Protein AF-A0A937BUU2-F1 (afdb_monomer)

pLDDT: mean 86.67, std 9.86, range [34.31, 96.19]

Secondary structure (DSSP, 8-state):
-HHHHHHHHHHHHHH---HHHHHHHHHHHTT-HHHHHHHHHHHHHTT-TT--HHHHHHHHHHHHHHHHHHHHHHHHHHHHHTT--HHHHHHHHHHHHHHHHTSEEEEEEE---TTTTT-BHHHHHHH-SS--EEEEEEETTEEE---TTPBP-TT-EEEEEEETTSTT-

Sequence (169 aa):
MVSGVIITVIFFYLSAFPMSTMTGVMSGAVTNTPGLGAAQAAVKDLHIGGSDTSLMTLAYAVAYPFGVFGIIIAMLLLKKLFGINLDREKELHRKLDVLRSNRPVSLHLILENKQLDGKPLRVLFDLLKEPIVVSRLSHDGVIFTPSPSTVLAEGDILLVVASRKKWSN

Solvent-accessible surface area (backbone atoms only — not comparable to full-atom values): 9345 Å² total; per-residue (Å²): 110,69,69,58,54,54,52,44,54,54,46,40,78,72,64,81,53,56,68,36,37,48,48,10,30,52,22,10,43,69,67,31,65,70,58,40,54,53,51,46,48,50,46,63,75,66,63,49,81,93,60,48,63,64,47,18,50,52,30,18,64,65,26,29,60,56,24,54,52,49,52,52,50,50,52,54,50,49,34,63,74,70,66,60,52,66,70,60,51,52,52,50,49,53,51,49,49,54,58,57,58,61,40,68,40,77,43,82,43,70,37,76,60,71,89,47,41,77,33,37,44,44,57,58,57,74,70,42,94,61,87,65,43,64,65,34,35,28,53,98,86,48,75,45,72,62,53,59,76,37,66,35,47,74,69,26,37,36,36,35,39,30,62,43,91,68,81,84,118

Nearest PDB structures (foldseek):
  4g65-assembly1_A  TM=8.370E-01  e=3.710E-03  Vibrio vulnificus CMCP6
  6s5o-assembly2_F-2  TM=6.167E-01  e=5.094E-04  Bacillus subtilis subsp. subtilis str. 168
  6v4l-assembly1_D-2  TM=7.687E-01  e=4.719E-03  Vibrio parahaemolyticus RIMD 2210633
  6s5e-assembly1_E-4  TM=6.157E-01  e=1.697E-03  Bacillus subtilis subsp. subtilis str. 168
  4j9u-assembly2_G  TM=8.600E-01  e=3.047E-02  Vibrio parahaemolyticus RIMD 2210633

Foldseek 3Di:
DVVLVVVLVVCCVVPVDDNLLSQLLSCQLQVPPVSLVVVLVVCVVVVPPPRDNVSSPVSSVVNNVVSVVVVVVVVVVCCVVVVPDPVVVVVVVVVVVVVVLQAWDKDKDAAQDPVQAQPFQLVVVVPDPFDKAFQWKADPNDIDGDDSRDRDHHGIITTIIHTNPPPPD

Structure (mmCIF, N/CA/C/O backbone):
data_AF-A0A937BUU2-F1
#
_entry.id 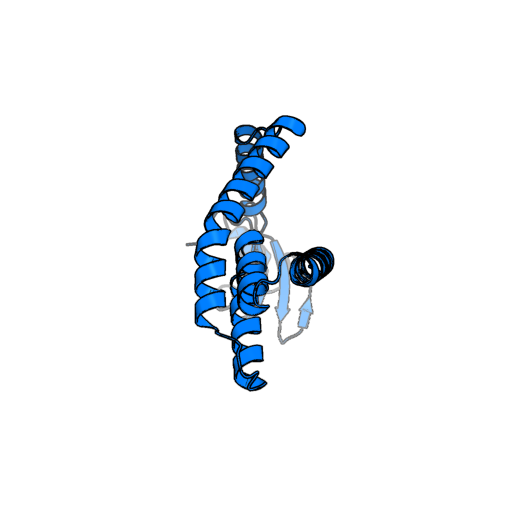  AF-A0A937BUU2-F1
#
loop_
_atom_site.group_PDB
_atom_site.id
_atom_site.type_symbol
_atom_site.label_atom_id
_atom_site.label_alt_id
_atom_site.label_comp_id
_atom_site.label_asym_id
_atom_site.label_entity_id
_atom_site.label_seq_id
_atom_site.pdbx_PDB_ins_code
_atom_site.Cartn_x
_atom_site.Cartn_y
_atom_site.Cartn_z
_atom_site.occupancy
_atom_site.B_iso_or_equiv
_atom_site.auth_seq_id
_atom_site.auth_comp_id
_atom_site.auth_asym_id
_atom_site.auth_atom_id
_atom_site.pdbx_PDB_model_num
ATOM 1 N N . MET A 1 1 ? -2.171 -1.434 -19.839 1.00 63.16 1 MET A N 1
ATOM 2 C CA . MET A 1 1 ? -0.987 -2.249 -20.207 1.00 63.16 1 MET A CA 1
ATOM 3 C C . MET A 1 1 ? -1.017 -2.668 -21.671 1.00 63.16 1 MET A C 1
ATOM 5 O O . MET A 1 1 ? -0.044 -2.397 -22.357 1.00 63.16 1 MET A O 1
ATOM 9 N N . VAL A 1 2 ? -2.127 -3.225 -22.174 1.00 79.00 2 VAL A N 1
ATOM 10 C CA . VAL A 1 2 ? -2.278 -3.628 -23.592 1.00 79.00 2 VAL A CA 1
ATOM 11 C C . VAL A 1 2 ? -1.990 -2.485 -24.575 1.00 79.00 2 VAL A C 1
ATOM 13 O O . VAL A 1 2 ? -1.217 -2.663 -25.507 1.00 79.00 2 VAL A O 1
ATOM 16 N N . SER A 1 3 ? -2.518 -1.285 -24.322 1.00 81.69 3 SER A N 1
ATOM 17 C CA . SER A 1 3 ? -2.249 -0.096 -25.145 1.00 81.69 3 SER A CA 1
ATOM 18 C C . SER A 1 3 ? -0.762 0.271 -25.217 1.00 81.69 3 SER A C 1
ATOM 20 O O . SER A 1 3 ? -0.267 0.588 -26.291 1.00 81.69 3 SER A O 1
ATOM 22 N N . GLY A 1 4 ? -0.037 0.178 -24.099 1.00 80.62 4 GLY A N 1
ATOM 23 C CA . GLY A 1 4 ? 1.404 0.440 -24.055 1.00 80.62 4 GLY A CA 1
ATOM 24 C C . GLY A 1 4 ? 2.201 -0.564 -24.886 1.00 80.62 4 GLY A C 1
ATOM 25 O O . GLY A 1 4 ? 3.061 -0.159 -25.654 1.00 80.62 4 GLY A O 1
ATOM 26 N N . VAL A 1 5 ? 1.861 -1.855 -24.800 1.00 82.69 5 VAL A N 1
ATOM 27 C CA . VAL A 1 5 ? 2.499 -2.905 -25.613 1.00 82.69 5 VAL A CA 1
ATOM 28 C C . VAL A 1 5 ? 2.253 -2.668 -27.103 1.00 82.69 5 VAL A C 1
ATOM 30 O O . VAL A 1 5 ? 3.192 -2.730 -27.890 1.00 82.69 5 VAL A O 1
ATOM 33 N N . ILE A 1 6 ? 1.016 -2.339 -27.490 1.00 86.31 6 ILE A N 1
ATOM 34 C CA . ILE A 1 6 ? 0.662 -2.044 -28.887 1.00 86.31 6 ILE A CA 1
ATOM 35 C C . ILE A 1 6 ? 1.487 -0.867 -29.416 1.00 86.31 6 ILE A C 1
ATOM 37 O O . ILE A 1 6 ? 2.085 -0.969 -30.484 1.00 86.31 6 ILE A O 1
ATOM 41 N N . ILE A 1 7 ? 1.567 0.226 -28.653 1.00 85.38 7 ILE A N 1
ATOM 42 C CA . ILE A 1 7 ? 2.348 1.411 -29.027 1.00 85.38 7 ILE A CA 1
ATOM 43 C C . ILE A 1 7 ? 3.831 1.053 -29.189 1.00 85.38 7 ILE A C 1
ATOM 45 O O . ILE A 1 7 ? 4.445 1.423 -30.187 1.00 85.38 7 ILE A O 1
ATOM 49 N N . THR A 1 8 ? 4.400 0.286 -28.259 1.00 85.44 8 THR A N 1
ATOM 50 C CA . THR A 1 8 ? 5.801 -0.152 -28.326 1.00 85.44 8 THR A CA 1
ATOM 51 C C . THR A 1 8 ? 6.087 -1.016 -29.551 1.00 85.44 8 THR A C 1
ATOM 53 O O . THR A 1 8 ? 7.106 -0.813 -30.205 1.00 85.44 8 THR A O 1
ATOM 56 N N . VAL A 1 9 ? 5.187 -1.940 -29.901 1.00 84.81 9 VAL A N 1
ATOM 57 C CA . VAL A 1 9 ? 5.322 -2.784 -31.099 1.00 84.81 9 VAL A CA 1
ATOM 58 C C . VAL A 1 9 ? 5.233 -1.944 -32.375 1.00 84.81 9 VAL A C 1
ATOM 60 O O . VAL A 1 9 ? 6.053 -2.118 -33.272 1.00 84.81 9 VAL A O 1
ATOM 63 N N . ILE A 1 10 ? 4.298 -0.990 -32.447 1.00 85.75 10 ILE A N 1
ATOM 64 C CA . ILE A 1 10 ? 4.192 -0.056 -33.581 1.00 85.75 10 ILE A CA 1
ATOM 65 C C . ILE A 1 10 ? 5.495 0.732 -33.743 1.00 85.75 10 ILE A C 1
ATOM 67 O O . ILE A 1 10 ? 6.052 0.790 -34.837 1.00 85.75 10 ILE A O 1
ATOM 71 N N . PHE A 1 11 ? 6.022 1.301 -32.656 1.00 83.62 11 PHE A N 1
ATOM 72 C CA . PHE A 1 11 ? 7.277 2.042 -32.716 1.00 83.62 11 PHE A CA 1
ATOM 73 C C . PHE A 1 11 ? 8.467 1.157 -33.073 1.00 83.62 11 PHE A C 1
ATOM 75 O O . PHE A 1 11 ? 9.334 1.619 -33.804 1.00 83.62 11 PHE A O 1
ATOM 82 N N . PHE A 1 12 ? 8.522 -0.097 -32.621 1.00 84.75 12 PHE A N 1
ATOM 83 C CA . PHE A 1 12 ? 9.583 -1.028 -33.014 1.00 84.75 12 PHE A CA 1
ATOM 84 C C . PHE A 1 12 ? 9.651 -1.185 -34.541 1.00 84.75 12 PHE A C 1
ATOM 86 O O . PHE A 1 12 ? 10.719 -1.009 -35.127 1.00 84.75 12 PHE A O 1
ATOM 93 N N . TYR A 1 13 ? 8.506 -1.403 -35.196 1.00 84.06 13 TYR A N 1
ATOM 94 C CA . TYR A 1 13 ? 8.445 -1.517 -36.658 1.00 84.06 13 TYR A CA 1
ATOM 95 C C . TYR A 1 13 ? 8.763 -0.208 -37.395 1.00 84.06 13 TYR A C 1
ATOM 97 O O . TYR A 1 13 ? 9.210 -0.252 -38.537 1.00 84.06 13 TYR A O 1
ATOM 105 N N . LEU A 1 14 ? 8.555 0.949 -36.759 1.00 84.12 14 LEU A N 1
ATOM 106 C CA . LEU A 1 14 ? 8.812 2.261 -37.362 1.00 84.12 14 LEU A CA 1
ATOM 107 C C . LEU A 1 14 ? 10.229 2.803 -37.122 1.00 84.12 14 LEU A C 1
ATOM 109 O O . LEU A 1 14 ? 10.707 3.604 -37.918 1.00 84.12 14 LEU A O 1
ATOM 113 N N . SER A 1 15 ? 10.887 2.427 -36.022 1.00 73.44 15 SER A N 1
ATOM 114 C CA . SER A 1 15 ? 12.085 3.124 -35.521 1.00 73.44 15 SER A CA 1
ATOM 115 C C . SER A 1 15 ? 13.397 2.349 -35.664 1.00 73.44 15 SER A C 1
ATOM 117 O O . SER A 1 15 ? 14.443 2.878 -35.300 1.00 73.44 15 SER A O 1
ATOM 119 N N . ALA A 1 16 ? 13.366 1.119 -36.195 1.00 77.31 16 ALA A N 1
ATOM 120 C CA . ALA A 1 16 ? 14.530 0.239 -36.391 1.00 77.31 16 ALA A CA 1
ATOM 121 C C . ALA A 1 16 ? 15.400 0.001 -35.132 1.00 77.31 16 ALA A C 1
ATOM 123 O O . ALA A 1 16 ? 16.489 -0.568 -35.225 1.00 77.31 16 ALA A O 1
ATOM 124 N N . PHE A 1 17 ? 14.934 0.406 -33.945 1.00 82.31 17 PHE A N 1
ATOM 125 C CA . PHE A 1 17 ? 15.633 0.177 -32.687 1.00 82.31 17 PHE A CA 1
ATOM 126 C C . PHE A 1 17 ? 15.462 -1.274 -32.219 1.00 82.31 17 PHE A C 1
ATOM 128 O O . PHE A 1 17 ? 14.401 -1.866 -32.424 1.00 82.31 17 PHE A O 1
ATOM 135 N N . PRO A 1 18 ? 16.460 -1.850 -31.523 1.00 85.88 18 PRO A N 1
ATOM 136 C CA . PRO A 1 18 ? 16.350 -3.192 -30.967 1.00 85.88 18 PRO A CA 1
ATOM 137 C C . PRO A 1 18 ? 15.158 -3.335 -30.015 1.00 85.88 18 PRO A C 1
ATOM 139 O O . PRO A 1 18 ? 14.858 -2.432 -29.226 1.00 85.88 18 PRO A O 1
ATOM 142 N N . MET A 1 19 ? 14.536 -4.516 -30.013 1.00 86.19 19 MET A N 1
ATOM 143 C CA . MET A 1 19 ? 13.400 -4.809 -29.132 1.00 86.19 19 MET A CA 1
ATOM 144 C C . MET A 1 19 ? 13.765 -4.651 -27.644 1.00 86.19 19 MET A C 1
ATOM 146 O O . MET A 1 19 ? 12.942 -4.196 -26.846 1.00 86.19 19 MET A O 1
ATOM 150 N N . SER A 1 20 ? 15.021 -4.930 -27.277 1.00 88.50 20 SER A N 1
ATOM 151 C CA . SER A 1 20 ? 15.577 -4.667 -25.943 1.00 88.50 20 SER A CA 1
ATOM 152 C C . SER A 1 20 ? 15.444 -3.196 -25.529 1.00 88.50 20 SER A C 1
ATOM 154 O O . SER A 1 20 ? 14.948 -2.891 -24.443 1.00 88.50 20 SER A O 1
ATOM 156 N N . THR A 1 21 ? 15.821 -2.269 -26.411 1.00 90.25 21 THR A N 1
ATOM 157 C CA . THR A 1 21 ? 15.720 -0.825 -26.165 1.00 90.25 21 THR A CA 1
ATOM 158 C C . THR A 1 21 ? 14.261 -0.410 -26.015 1.00 90.25 21 THR A C 1
ATOM 160 O O . THR A 1 21 ? 13.910 0.251 -25.043 1.00 90.25 21 THR A O 1
ATOM 163 N N . MET A 1 22 ? 13.388 -0.859 -26.920 1.00 90.56 22 MET A N 1
ATOM 164 C CA . MET A 1 22 ? 11.957 -0.530 -26.894 1.00 90.56 22 MET A CA 1
ATOM 165 C C . MET A 1 22 ? 11.263 -1.024 -25.619 1.00 90.56 22 MET A C 1
ATOM 167 O O . MET A 1 22 ? 10.448 -0.312 -25.029 1.00 90.56 22 MET A O 1
ATOM 171 N N . THR A 1 23 ? 11.634 -2.213 -25.145 1.00 90.69 23 THR A N 1
ATOM 172 C CA . THR A 1 23 ? 11.121 -2.789 -23.895 1.00 90.69 23 THR A CA 1
ATOM 173 C C . THR A 1 23 ? 11.607 -2.014 -22.668 1.00 90.69 23 THR A C 1
ATOM 175 O O . THR A 1 23 ? 10.827 -1.759 -21.743 1.00 90.69 23 THR A O 1
ATOM 178 N N . GLY A 1 24 ? 12.874 -1.589 -22.672 1.00 92.06 24 GLY A N 1
ATOM 179 C CA . GLY A 1 24 ? 13.441 -0.727 -21.637 1.00 92.06 24 GLY A CA 1
ATOM 180 C C . GLY A 1 24 ? 12.775 0.649 -21.590 1.00 92.06 24 GLY A C 1
ATOM 181 O O . GLY A 1 24 ? 12.324 1.068 -20.525 1.00 92.06 24 GLY A O 1
ATOM 182 N N . VAL A 1 25 ? 12.620 1.308 -22.745 1.00 93.38 25 VAL A N 1
ATOM 183 C CA . VAL A 1 25 ? 11.922 2.600 -22.866 1.00 93.38 25 VAL A CA 1
ATOM 184 C C . VAL A 1 25 ? 10.486 2.488 -22.373 1.00 93.38 25 VAL A C 1
ATOM 186 O O . VAL A 1 25 ? 10.067 3.302 -21.557 1.00 93.38 25 VAL A O 1
ATOM 189 N N . MET A 1 26 ? 9.738 1.473 -22.817 1.00 92.88 26 MET A N 1
ATOM 190 C CA . MET A 1 26 ? 8.360 1.260 -22.374 1.00 92.88 26 MET A CA 1
ATOM 191 C C . MET A 1 26 ? 8.290 1.125 -20.852 1.00 92.88 26 MET A C 1
ATOM 193 O O . MET A 1 26 ? 7.496 1.811 -20.211 1.00 92.88 26 MET A O 1
ATOM 197 N N . SER A 1 27 ? 9.130 0.257 -20.279 1.00 93.12 27 SER A N 1
ATOM 198 C CA . SER A 1 27 ? 9.146 -0.010 -18.839 1.00 93.12 27 SER A CA 1
ATOM 199 C C . SER A 1 27 ? 9.545 1.231 -18.038 1.00 93.12 27 SER A C 1
ATOM 201 O O . SER A 1 27 ? 8.950 1.489 -16.995 1.00 93.12 27 SER A O 1
ATOM 203 N N . GLY A 1 28 ? 10.494 2.031 -18.534 1.00 93.50 28 GLY A N 1
ATOM 204 C CA . GLY A 1 28 ? 10.910 3.282 -17.897 1.00 93.50 28 GLY A CA 1
ATOM 205 C C . GLY A 1 28 ? 9.837 4.365 -17.988 1.00 93.50 28 GLY A C 1
ATOM 206 O O . GLY A 1 28 ? 9.476 4.955 -16.974 1.00 93.50 28 GLY A O 1
ATOM 207 N N . ALA A 1 29 ? 9.253 4.568 -19.170 1.00 92.38 29 ALA A N 1
ATOM 208 C CA . ALA A 1 29 ? 8.228 5.583 -19.409 1.00 92.38 29 ALA A CA 1
ATOM 209 C C . ALA A 1 29 ? 6.976 5.380 -18.544 1.00 92.38 29 ALA A C 1
ATOM 211 O O . ALA A 1 29 ? 6.364 6.350 -18.105 1.00 92.38 29 ALA A O 1
ATOM 212 N N . VAL A 1 30 ? 6.609 4.124 -18.271 1.00 91.81 30 VAL A N 1
ATOM 213 C CA . VAL A 1 30 ? 5.470 3.783 -17.402 1.00 91.81 30 VAL A CA 1
ATOM 214 C C . VAL A 1 30 ? 5.889 3.418 -15.976 1.00 91.81 30 VAL A C 1
ATOM 216 O O . VAL A 1 30 ? 5.060 2.941 -15.204 1.00 91.81 30 VAL A O 1
ATOM 219 N N . THR A 1 31 ? 7.152 3.646 -15.597 1.00 93.75 31 THR A N 1
ATOM 220 C CA . THR A 1 31 ? 7.696 3.404 -14.244 1.00 93.75 31 THR A CA 1
ATOM 221 C C . THR A 1 31 ? 7.485 1.972 -13.721 1.00 93.75 31 THR A C 1
ATOM 223 O O . THR A 1 31 ? 7.259 1.746 -12.536 1.00 93.75 31 THR A O 1
ATOM 226 N N . ASN A 1 32 ? 7.542 0.979 -14.610 1.00 93.00 32 ASN A N 1
ATOM 227 C CA . ASN A 1 32 ? 7.243 -0.419 -14.308 1.00 93.00 32 ASN A CA 1
ATOM 228 C C . ASN A 1 32 ? 8.518 -1.268 -14.165 1.00 93.00 32 ASN A C 1
ATOM 230 O O . ASN A 1 32 ? 8.864 -2.049 -15.056 1.00 93.00 32 ASN A O 1
ATOM 234 N N . THR A 1 33 ? 9.200 -1.139 -13.023 1.00 93.44 33 THR A N 1
ATOM 235 C CA . THR A 1 33 ? 10.417 -1.906 -12.691 1.00 93.44 33 THR A CA 1
ATOM 236 C C . THR A 1 33 ? 10.216 -3.430 -12.727 1.00 93.44 33 THR A C 1
ATOM 238 O O . THR A 1 33 ? 11.056 -4.114 -13.313 1.00 93.44 33 THR A O 1
ATOM 241 N N . PRO A 1 34 ? 9.118 -4.006 -12.184 1.00 93.25 34 PRO A N 1
ATOM 242 C CA . PRO A 1 34 ? 8.868 -5.447 -12.299 1.00 93.25 34 PRO A CA 1
ATOM 243 C C . PRO A 1 34 ? 8.694 -5.905 -13.753 1.00 93.25 34 PRO A C 1
ATOM 245 O O . PRO A 1 34 ? 9.120 -7.002 -14.106 1.00 93.25 34 PRO A O 1
ATOM 248 N N . GLY A 1 35 ? 8.120 -5.052 -14.610 1.00 90.12 35 GLY A N 1
ATOM 249 C CA . GLY A 1 35 ? 7.987 -5.316 -16.044 1.00 90.12 35 GLY A CA 1
ATOM 250 C C . GLY A 1 35 ? 9.332 -5.455 -16.757 1.00 90.12 35 GLY A C 1
ATOM 251 O O . GLY A 1 35 ? 9.496 -6.370 -17.562 1.00 90.12 35 GLY A O 1
ATOM 252 N N . LEU A 1 36 ? 10.312 -4.611 -16.412 1.00 91.94 36 LEU A N 1
ATOM 253 C CA . LEU A 1 36 ? 11.677 -4.743 -16.925 1.00 91.94 36 LEU A CA 1
ATOM 254 C C . LEU A 1 36 ? 12.310 -6.067 -16.478 1.00 91.94 36 LEU A C 1
ATOM 256 O O . LEU A 1 36 ? 12.870 -6.779 -17.308 1.00 91.94 36 LEU A O 1
ATOM 260 N N . GLY A 1 37 ? 12.185 -6.414 -15.192 1.00 92.44 37 GLY A N 1
ATOM 261 C CA . GLY A 1 37 ? 12.741 -7.654 -14.643 1.00 92.44 37 GLY A CA 1
ATOM 262 C C . GLY A 1 37 ? 12.144 -8.907 -15.289 1.00 92.44 37 GLY A C 1
ATOM 263 O O . GLY A 1 37 ? 12.878 -9.815 -15.673 1.00 92.44 37 GLY A O 1
ATOM 264 N N . ALA A 1 38 ? 10.824 -8.925 -15.494 1.00 91.94 38 ALA A N 1
ATOM 265 C CA . ALA A 1 38 ? 10.144 -10.008 -16.201 1.00 91.94 38 ALA A CA 1
ATOM 266 C C . ALA A 1 38 ? 10.624 -10.138 -17.655 1.00 91.94 38 ALA A C 1
ATOM 268 O O . ALA A 1 38 ? 10.857 -11.245 -18.137 1.00 91.94 38 ALA A O 1
ATOM 269 N N . ALA A 1 39 ? 10.825 -9.015 -18.348 1.00 90.56 39 ALA A N 1
ATOM 270 C CA . ALA A 1 39 ? 11.322 -9.029 -19.717 1.00 90.56 39 ALA A CA 1
ATOM 271 C C . ALA A 1 39 ? 12.784 -9.501 -19.809 1.00 90.56 39 ALA A C 1
ATOM 273 O O . ALA A 1 39 ? 13.125 -10.263 -20.710 1.00 90.56 39 ALA A O 1
ATOM 274 N N . GLN A 1 40 ? 13.643 -9.092 -18.870 1.00 91.62 40 GLN A N 1
ATOM 275 C CA . GLN A 1 40 ? 15.032 -9.557 -18.797 1.00 91.62 40 GLN A CA 1
ATOM 276 C C . GLN A 1 40 ? 15.116 -11.062 -18.518 1.00 91.62 40 GLN A C 1
ATOM 278 O O . GLN A 1 40 ? 15.920 -11.752 -19.143 1.00 91.62 40 GLN A O 1
ATOM 283 N N . ALA A 1 41 ? 14.267 -11.575 -17.621 1.00 91.19 41 ALA A N 1
ATOM 284 C CA . ALA A 1 41 ? 14.161 -13.007 -17.357 1.00 91.19 41 ALA A CA 1
ATOM 285 C C . ALA A 1 41 ? 13.729 -13.772 -18.616 1.00 91.19 41 ALA A C 1
ATOM 287 O O . ALA A 1 41 ? 14.409 -14.708 -19.016 1.00 91.19 41 ALA A O 1
ATOM 288 N N . ALA A 1 42 ? 12.688 -13.306 -19.314 1.00 89.81 42 ALA A N 1
ATOM 289 C CA . ALA A 1 42 ? 12.223 -13.938 -20.549 1.00 89.81 42 ALA A CA 1
ATOM 290 C C . ALA A 1 42 ? 13.305 -13.975 -21.643 1.00 89.81 42 ALA A C 1
ATOM 292 O O . ALA A 1 42 ? 13.472 -14.997 -22.304 1.00 89.81 42 ALA A O 1
ATOM 293 N N . VAL A 1 43 ? 14.069 -12.890 -21.819 1.00 87.81 43 VAL A N 1
ATOM 294 C CA . VAL A 1 43 ? 15.193 -12.846 -22.772 1.00 87.81 43 VAL A CA 1
ATOM 295 C C . VAL A 1 43 ? 16.269 -13.876 -22.417 1.00 87.81 43 VAL A C 1
ATOM 297 O O . VAL A 1 43 ? 16.781 -14.558 -23.308 1.00 87.81 43 VAL A O 1
ATOM 300 N N . LYS A 1 44 ? 16.594 -14.002 -21.125 1.00 85.81 44 LYS A N 1
ATOM 301 C CA . LYS A 1 44 ? 17.588 -14.955 -20.623 1.00 85.81 44 LYS A CA 1
ATOM 302 C C . LYS A 1 44 ? 17.118 -16.404 -20.781 1.00 85.81 44 LYS A C 1
ATOM 304 O O . LYS A 1 44 ? 17.884 -17.233 -21.259 1.00 85.81 44 LYS A O 1
ATOM 309 N N . ASP A 1 45 ? 15.872 -16.692 -20.423 1.00 87.06 45 ASP A N 1
ATOM 310 C CA . ASP A 1 45 ? 15.304 -18.043 -20.444 1.00 87.06 45 ASP A CA 1
ATOM 311 C C . ASP A 1 45 ? 15.124 -18.560 -21.880 1.00 87.06 45 ASP A C 1
ATOM 313 O O . ASP A 1 45 ? 15.441 -19.711 -22.187 1.00 87.06 45 ASP A O 1
ATOM 317 N N . LEU A 1 46 ? 14.681 -17.692 -22.795 1.00 82.56 46 LEU A N 1
ATOM 318 C CA . LEU A 1 46 ? 14.448 -18.031 -24.202 1.00 82.56 46 LEU A CA 1
ATOM 319 C C . LEU A 1 46 ? 15.726 -18.029 -25.059 1.00 82.56 46 LEU A C 1
ATOM 321 O O . LEU A 1 46 ? 15.640 -18.302 -26.254 1.00 82.56 46 LEU A O 1
ATOM 325 N N . HIS A 1 47 ? 16.897 -17.729 -24.477 1.00 74.44 47 HIS A N 1
ATOM 326 C CA . HIS A 1 47 ? 18.191 -17.660 -25.172 1.00 74.44 47 HIS A CA 1
ATOM 327 C C . HIS A 1 47 ? 18.129 -16.858 -26.485 1.00 74.44 47 HIS A C 1
ATOM 329 O O . HIS A 1 47 ? 18.699 -17.256 -27.504 1.00 74.44 47 HIS A O 1
ATOM 335 N N . ILE A 1 48 ? 17.409 -15.730 -26.483 1.00 71.31 48 ILE A N 1
ATOM 336 C CA . ILE A 1 48 ? 17.180 -14.944 -27.701 1.00 71.31 48 ILE A CA 1
ATOM 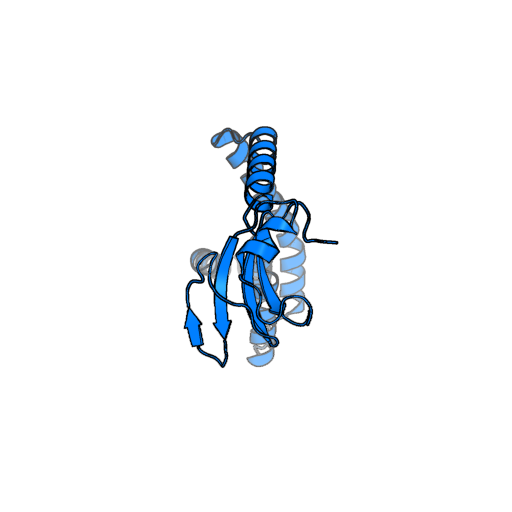337 C C . ILE A 1 48 ? 18.494 -14.268 -28.115 1.00 71.31 48 ILE A C 1
ATOM 339 O O . ILE A 1 48 ? 18.838 -13.188 -27.626 1.00 71.31 48 ILE A O 1
ATOM 343 N N . GLY A 1 49 ? 19.232 -14.906 -29.027 1.00 59.06 49 GLY A N 1
ATOM 344 C CA . GLY A 1 49 ? 20.487 -14.390 -29.573 1.00 59.06 49 GLY A CA 1
ATOM 345 C C . GLY A 1 49 ? 20.326 -12.977 -30.143 1.00 59.06 49 GLY A C 1
ATOM 346 O O . GLY A 1 49 ? 19.379 -12.701 -30.875 1.00 59.06 49 GLY A O 1
ATOM 347 N N . GLY A 1 50 ? 21.241 -12.072 -29.781 1.00 63.03 50 GLY A N 1
ATOM 348 C CA . GLY A 1 50 ? 21.217 -10.663 -30.203 1.00 63.03 50 GLY A CA 1
ATOM 349 C C . GLY A 1 50 ? 20.430 -9.711 -29.290 1.00 63.03 50 GLY A C 1
ATOM 350 O O . GLY A 1 50 ? 20.404 -8.510 -29.549 1.00 63.03 50 GLY A O 1
ATOM 351 N N . SER A 1 51 ? 19.825 -10.211 -28.208 1.00 69.44 51 SER A N 1
ATOM 352 C CA . SER A 1 51 ? 19.095 -9.389 -27.233 1.00 69.44 51 SER A CA 1
ATOM 353 C C . SER A 1 51 ? 19.994 -9.014 -26.056 1.00 69.44 51 SER A C 1
ATOM 355 O O . SER A 1 51 ? 20.365 -9.872 -25.259 1.00 69.44 51 SER A O 1
ATOM 357 N N . ASP A 1 52 ? 20.328 -7.733 -25.910 1.00 79.94 52 ASP A N 1
ATOM 358 C CA . ASP A 1 52 ? 21.173 -7.267 -24.805 1.00 79.94 52 ASP A CA 1
ATOM 359 C C . ASP A 1 52 ? 20.322 -6.751 -23.632 1.00 79.94 52 ASP A C 1
ATOM 361 O O . ASP A 1 52 ? 19.675 -5.701 -23.716 1.00 79.94 52 ASP A O 1
ATOM 365 N N . THR A 1 53 ? 20.325 -7.485 -22.517 1.00 85.19 53 THR A N 1
ATOM 366 C CA . THR A 1 53 ? 19.672 -7.087 -21.257 1.00 85.19 53 THR A CA 1
ATOM 367 C C . THR A 1 53 ? 20.256 -5.803 -20.656 1.00 85.19 53 THR A C 1
ATOM 369 O O . THR A 1 53 ? 19.570 -5.097 -19.907 1.00 85.19 53 THR A O 1
ATOM 372 N N . SER A 1 54 ? 21.493 -5.452 -21.010 1.00 89.31 54 SER A N 1
ATOM 373 C CA . SER A 1 54 ? 22.156 -4.208 -20.607 1.00 89.31 54 SER A CA 1
ATOM 374 C C . SER A 1 54 ? 21.540 -3.009 -21.325 1.00 89.31 54 SER A C 1
ATOM 376 O O . SER A 1 54 ? 21.240 -2.002 -20.682 1.00 89.31 54 SER A O 1
ATOM 378 N N . LEU A 1 55 ? 21.241 -3.136 -22.626 1.00 89.81 55 LEU A N 1
ATOM 379 C CA . LEU A 1 55 ? 20.525 -2.104 -23.387 1.00 89.81 55 LEU A CA 1
ATOM 380 C C . LEU A 1 55 ? 19.112 -1.871 -22.841 1.00 89.81 55 LEU A C 1
ATOM 382 O O . LEU A 1 55 ? 18.668 -0.726 -22.781 1.00 89.81 55 LEU A O 1
ATOM 386 N N . MET A 1 56 ? 18.429 -2.927 -22.381 1.00 92.69 56 MET A N 1
ATOM 387 C CA . MET A 1 56 ? 17.126 -2.791 -21.710 1.00 92.69 56 MET A CA 1
ATOM 388 C C . MET A 1 56 ? 17.243 -1.925 -20.450 1.00 92.69 56 MET A C 1
ATOM 390 O O . MET A 1 56 ? 16.437 -1.020 -20.237 1.00 92.69 56 MET A O 1
ATOM 394 N N . THR A 1 57 ? 18.272 -2.179 -19.634 1.00 93.88 57 THR A N 1
ATOM 395 C CA . THR A 1 57 ? 18.537 -1.425 -18.399 1.00 93.88 57 THR A CA 1
ATOM 396 C C . THR A 1 57 ? 18.882 0.034 -18.689 1.00 93.88 57 THR A C 1
ATOM 398 O O . THR A 1 57 ? 18.360 0.934 -18.034 1.00 93.88 57 THR A O 1
ATOM 401 N N . LEU A 1 58 ? 19.725 0.287 -19.692 1.00 94.88 58 LEU A N 1
ATOM 402 C CA . LEU A 1 58 ? 20.125 1.641 -20.069 1.00 94.88 58 LEU A CA 1
ATOM 403 C C . LEU A 1 58 ? 18.932 2.453 -20.587 1.00 94.88 58 LEU A C 1
ATOM 405 O O . LEU A 1 58 ? 18.701 3.577 -20.147 1.00 94.88 58 LEU A O 1
ATOM 409 N N . ALA A 1 59 ? 18.137 1.862 -21.480 1.00 93.75 59 ALA A N 1
ATOM 410 C CA . ALA A 1 59 ? 16.933 2.487 -22.009 1.00 93.75 59 ALA A CA 1
ATOM 411 C C . ALA A 1 59 ? 15.910 2.795 -20.904 1.00 93.75 59 ALA A C 1
ATOM 413 O O . ALA A 1 59 ? 15.319 3.876 -20.893 1.00 93.75 59 ALA A O 1
ATOM 414 N N . TYR A 1 60 ? 15.750 1.885 -19.938 1.00 95.62 60 TYR A N 1
ATOM 415 C CA . TYR A 1 60 ? 14.939 2.124 -18.746 1.00 95.62 60 TYR A CA 1
ATOM 416 C C . TYR A 1 60 ? 15.455 3.315 -17.933 1.00 95.62 60 TYR A C 1
ATOM 418 O O . TYR A 1 60 ? 14.673 4.197 -17.580 1.00 95.62 60 TYR A O 1
ATOM 426 N N . ALA A 1 61 ? 16.764 3.374 -17.669 1.00 95.88 61 ALA A N 1
ATOM 427 C CA . ALA A 1 61 ? 17.374 4.436 -16.872 1.00 95.88 61 ALA A CA 1
ATOM 428 C C . ALA A 1 61 ? 17.183 5.825 -17.500 1.00 95.88 61 ALA A C 1
ATOM 430 O O . ALA A 1 61 ? 16.944 6.793 -16.783 1.00 95.88 61 ALA A O 1
ATOM 431 N N . VAL A 1 62 ? 17.235 5.918 -18.832 1.00 95.19 62 VAL A N 1
ATOM 432 C CA . VAL A 1 62 ? 16.996 7.176 -19.554 1.00 95.19 62 VAL A CA 1
ATOM 433 C C . VAL A 1 62 ? 15.512 7.544 -19.569 1.00 95.19 62 VAL A C 1
ATOM 435 O O . VAL A 1 62 ? 15.180 8.710 -19.386 1.00 95.19 62 VAL A O 1
ATOM 438 N N . ALA A 1 63 ? 14.608 6.580 -19.766 1.00 94.44 63 ALA A N 1
ATOM 439 C CA . ALA A 1 63 ? 13.173 6.850 -19.879 1.00 94.44 63 ALA A CA 1
ATOM 440 C C . ALA A 1 63 ? 12.482 7.111 -18.525 1.00 94.44 63 ALA A C 1
ATOM 442 O O . ALA A 1 63 ? 11.501 7.855 -18.469 1.00 94.44 63 ALA A O 1
ATOM 443 N N . TYR A 1 64 ? 12.991 6.536 -17.431 1.00 95.88 64 TYR A N 1
ATOM 444 C CA . TYR A 1 64 ? 12.378 6.628 -16.103 1.00 95.88 64 TYR A CA 1
ATOM 445 C C . TYR A 1 64 ? 12.209 8.071 -15.581 1.00 95.88 64 TYR A C 1
ATOM 447 O O . TYR A 1 64 ? 11.096 8.407 -15.165 1.00 95.88 64 TYR A O 1
ATOM 455 N N . PRO A 1 65 ? 13.216 8.972 -15.651 1.00 96.19 65 PRO A N 1
ATOM 456 C CA . PRO A 1 65 ? 13.042 10.373 -15.262 1.00 96.19 65 PRO A CA 1
ATOM 457 C C . PRO A 1 65 ? 11.891 11.068 -15.996 1.00 96.19 65 PRO A C 1
ATOM 459 O O . PRO A 1 65 ? 11.107 11.777 -15.370 1.00 96.19 65 PRO A O 1
ATOM 462 N N . PHE A 1 66 ? 11.734 10.832 -17.303 1.00 94.44 66 PHE A N 1
ATOM 463 C CA . PHE A 1 66 ? 10.644 11.423 -18.086 1.00 94.44 66 PHE A CA 1
ATOM 464 C C . PHE A 1 66 ? 9.275 10.873 -17.679 1.00 94.44 66 PHE A C 1
ATOM 466 O O . PHE A 1 66 ? 8.317 11.641 -17.614 1.00 94.44 66 PHE A O 1
ATOM 473 N N . GLY A 1 67 ? 9.185 9.581 -17.345 1.00 93.38 67 GLY A N 1
ATOM 474 C CA . GLY A 1 67 ? 7.971 8.989 -16.776 1.00 93.38 67 GLY A CA 1
ATOM 475 C C . GLY A 1 67 ? 7.569 9.663 -15.460 1.00 93.38 67 GLY A C 1
ATOM 476 O O . GLY A 1 67 ? 6.418 10.069 -15.290 1.00 93.38 67 GLY A O 1
ATOM 477 N N . VAL A 1 68 ? 8.540 9.874 -14.564 1.00 95.56 68 VAL A N 1
ATOM 478 C CA . VAL A 1 68 ? 8.332 10.558 -13.276 1.00 95.56 68 VAL A CA 1
ATOM 479 C C . VAL A 1 68 ? 7.917 12.021 -13.47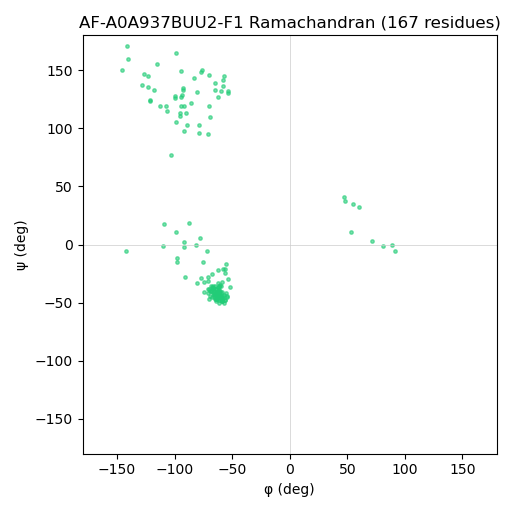0 1.00 95.56 68 VAL A C 1
ATOM 481 O O . VAL A 1 68 ? 6.941 12.471 -12.869 1.00 95.56 68 VAL A O 1
ATOM 484 N N . PHE A 1 69 ? 8.596 12.777 -14.335 1.00 96.19 69 PHE A N 1
ATOM 485 C CA . PHE A 1 69 ? 8.188 14.154 -14.632 1.00 96.19 69 PHE A CA 1
ATOM 486 C C . PHE A 1 69 ? 6.797 14.215 -15.266 1.00 96.19 69 PHE A C 1
ATOM 488 O O . PHE A 1 69 ? 5.993 15.070 -14.896 1.00 96.19 69 PHE A O 1
ATOM 495 N N . GLY A 1 70 ? 6.485 13.283 -16.168 1.00 93.81 70 GLY A N 1
ATOM 496 C CA . GLY A 1 70 ? 5.179 13.176 -16.807 1.00 93.81 70 GLY A CA 1
ATOM 497 C C . GLY A 1 70 ? 4.053 12.978 -15.794 1.00 93.81 70 GLY A C 1
ATOM 498 O O . GLY A 1 70 ? 3.074 13.725 -15.826 1.00 93.81 70 GLY A O 1
ATOM 499 N N . ILE A 1 71 ? 4.202 12.037 -14.853 1.00 94.38 71 ILE A N 1
ATOM 500 C CA . ILE A 1 71 ? 3.180 11.811 -13.822 1.00 94.38 71 ILE A CA 1
ATOM 501 C C . ILE A 1 71 ? 3.056 13.002 -12.863 1.00 94.38 71 ILE A C 1
ATOM 503 O O . ILE A 1 71 ? 1.938 13.364 -12.506 1.00 94.38 71 ILE A O 1
ATOM 507 N N . ILE A 1 72 ? 4.160 13.670 -12.505 1.00 95.25 72 ILE A N 1
ATOM 508 C CA . ILE A 1 72 ? 4.120 14.882 -11.671 1.00 95.25 72 ILE A CA 1
ATOM 509 C C . ILE A 1 72 ? 3.327 15.987 -12.376 1.00 95.25 72 ILE A C 1
ATOM 511 O O . ILE A 1 72 ? 2.407 16.560 -11.792 1.00 95.25 72 ILE A O 1
ATOM 515 N N . ILE A 1 73 ? 3.641 16.272 -13.642 1.00 95.62 73 ILE A N 1
ATOM 516 C CA . ILE A 1 73 ? 2.940 17.296 -14.426 1.00 95.62 73 ILE A CA 1
ATOM 517 C C . ILE A 1 73 ? 1.463 16.922 -14.588 1.00 95.62 73 ILE A C 1
ATOM 519 O O . ILE A 1 73 ? 0.595 17.771 -14.384 1.00 95.62 73 ILE A O 1
ATOM 523 N N . ALA A 1 74 ? 1.158 15.656 -14.883 1.00 94.12 74 ALA A N 1
ATOM 524 C CA . ALA A 1 74 ? -0.214 15.170 -14.981 1.00 94.12 74 ALA A CA 1
ATOM 525 C C . ALA A 1 74 ? -0.982 15.359 -13.663 1.00 94.12 74 ALA A C 1
ATOM 527 O O . ALA A 1 74 ? -2.101 15.866 -13.681 1.00 94.12 74 ALA A O 1
ATOM 528 N N . MET A 1 75 ? -0.377 15.039 -12.513 1.00 92.94 75 MET A N 1
ATOM 529 C C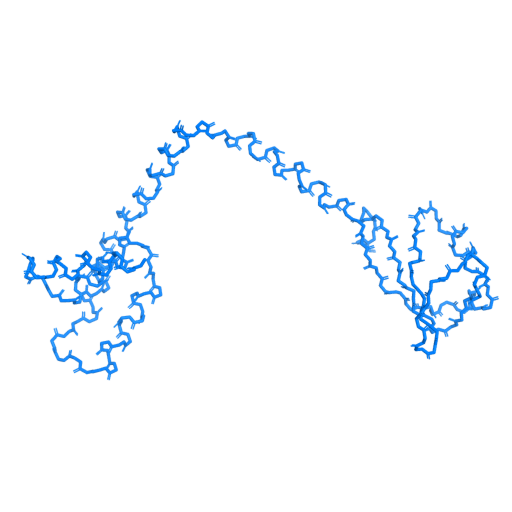A . MET A 1 75 ? -0.979 15.275 -11.196 1.00 92.94 75 MET A CA 1
ATOM 530 C C . MET A 1 75 ? -1.246 16.765 -10.944 1.00 92.94 75 MET A C 1
ATOM 532 O O . MET A 1 75 ? -2.316 17.118 -10.449 1.00 92.94 75 MET A O 1
ATOM 536 N N . LEU A 1 76 ? -0.318 17.655 -11.313 1.00 93.31 76 LEU A N 1
ATOM 537 C CA . LEU A 1 76 ? -0.505 19.105 -11.179 1.00 93.31 76 LEU A CA 1
ATOM 538 C C . LEU A 1 76 ? -1.630 19.630 -12.084 1.00 93.31 76 LEU A C 1
ATOM 540 O O . LEU A 1 76 ? -2.435 20.458 -11.649 1.00 93.31 76 LEU A O 1
ATOM 544 N N . LEU A 1 77 ? -1.718 19.134 -13.320 1.00 94.75 77 LEU A N 1
ATOM 545 C CA . LEU A 1 77 ? -2.789 19.477 -14.255 1.00 94.75 77 LEU A CA 1
ATOM 546 C C . LEU A 1 77 ? -4.146 18.977 -13.764 1.00 94.75 77 LEU A C 1
ATOM 548 O O . LEU A 1 77 ? -5.100 19.750 -13.761 1.00 94.75 77 LEU A O 1
ATOM 552 N N . LEU A 1 78 ? -4.230 17.730 -13.293 1.00 93.50 78 LEU A N 1
ATOM 553 C CA . LEU A 1 78 ? -5.448 17.171 -12.705 1.00 93.50 78 LEU A CA 1
ATOM 554 C C . LEU A 1 78 ? -5.886 17.979 -11.483 1.00 93.50 78 LEU A C 1
ATOM 556 O O . LEU A 1 78 ? -7.047 18.369 -11.396 1.00 93.50 78 LEU A O 1
ATOM 560 N N . LYS A 1 79 ? -4.954 18.320 -10.584 1.00 90.44 79 LYS A N 1
ATOM 561 C CA . LYS A 1 79 ? -5.240 19.179 -9.429 1.00 90.44 79 LYS A CA 1
ATOM 562 C C . LYS A 1 79 ? -5.864 20.508 -9.859 1.00 90.44 79 LYS A C 1
ATOM 564 O O . LYS A 1 79 ? -6.837 20.947 -9.252 1.00 90.44 79 LYS A O 1
ATOM 569 N N . LYS A 1 80 ? -5.318 21.139 -10.904 1.00 92.00 80 LYS A N 1
ATOM 570 C CA . LYS A 1 80 ? -5.826 22.410 -11.433 1.00 92.00 80 LYS A CA 1
ATOM 571 C C . LYS A 1 80 ? -7.188 22.251 -12.116 1.00 92.00 80 LYS A C 1
ATOM 573 O O . LYS A 1 80 ? -8.065 23.072 -11.879 1.00 92.00 80 LYS A O 1
ATOM 578 N N . LEU A 1 81 ? -7.364 21.213 -12.934 1.00 95.06 81 LEU A N 1
ATOM 579 C CA . LEU A 1 81 ? -8.591 20.961 -13.694 1.00 95.06 81 LEU A CA 1
ATOM 580 C C . LEU A 1 81 ? -9.775 20.620 -12.781 1.00 95.06 81 LEU A C 1
ATOM 582 O O . LEU A 1 81 ? -10.874 21.119 -12.991 1.00 95.06 81 LEU A O 1
ATOM 586 N N . PHE A 1 82 ? -9.540 19.803 -11.753 1.00 93.19 82 PHE A N 1
ATOM 587 C CA . PHE A 1 82 ? -10.566 19.366 -10.805 1.00 93.19 82 PHE A CA 1
ATOM 588 C C . PHE A 1 82 ? -10.677 20.262 -9.562 1.00 93.19 82 PHE A C 1
ATOM 590 O O . PHE A 1 82 ? -11.466 19.968 -8.667 1.00 93.19 82 PHE A O 1
ATOM 597 N N . GLY A 1 83 ? -9.897 21.346 -9.476 1.00 90.31 83 GLY A N 1
ATOM 598 C CA . GLY A 1 83 ? -9.934 22.269 -8.338 1.00 90.31 83 GLY A CA 1
ATOM 599 C C . GLY A 1 83 ? -9.594 21.608 -6.996 1.00 90.31 83 GLY A C 1
ATOM 600 O O . GLY A 1 83 ? -10.133 21.999 -5.961 1.00 90.31 83 GLY A O 1
ATOM 601 N N . ILE A 1 84 ? -8.724 20.593 -7.001 1.00 87.75 84 ILE A N 1
ATOM 602 C CA . ILE A 1 84 ? -8.408 19.801 -5.808 1.00 87.75 84 ILE A CA 1
ATOM 603 C C . ILE A 1 84 ? -7.609 20.651 -4.812 1.00 87.75 84 ILE A C 1
ATOM 605 O O . ILE A 1 84 ? -6.488 21.100 -5.086 1.00 87.75 84 ILE A O 1
ATOM 609 N N . ASN A 1 85 ? -8.177 20.838 -3.620 1.00 85.94 85 ASN A N 1
ATOM 610 C CA . ASN A 1 85 ? -7.538 21.538 -2.513 1.00 85.94 85 ASN A CA 1
ATOM 611 C C . ASN A 1 85 ? -6.933 20.531 -1.519 1.00 85.94 85 ASN A C 1
ATOM 613 O O . ASN A 1 85 ? -7.647 19.920 -0.723 1.00 85.94 85 ASN A O 1
ATOM 617 N N . LEU A 1 86 ? -5.601 20.409 -1.546 1.00 82.69 86 LEU A N 1
ATOM 618 C CA . LEU A 1 86 ? -4.841 19.488 -0.692 1.00 82.69 86 LEU A CA 1
ATOM 619 C C . LEU A 1 86 ? -5.045 19.748 0.804 1.00 82.69 86 LEU A C 1
ATOM 621 O O . LEU A 1 86 ? -5.074 18.801 1.583 1.00 82.69 86 LEU A O 1
ATOM 625 N N . ASP A 1 87 ? -5.187 21.005 1.224 1.00 86.06 87 ASP A N 1
ATOM 626 C CA . ASP A 1 87 ? -5.372 21.337 2.641 1.00 86.06 87 ASP A CA 1
ATOM 627 C C . ASP A 1 87 ? -6.755 20.899 3.118 1.00 86.06 87 ASP A C 1
ATOM 629 O O . ASP A 1 87 ? -6.910 20.348 4.211 1.00 86.06 87 ASP A O 1
ATOM 633 N N . ARG A 1 88 ? -7.764 21.055 2.253 1.00 87.00 88 ARG A N 1
ATOM 634 C CA . ARG A 1 88 ? -9.111 20.557 2.526 1.00 87.00 88 ARG A CA 1
ATOM 635 C C . ARG A 1 88 ? -9.150 19.033 2.590 1.00 87.00 88 ARG A C 1
ATOM 637 O O . ARG A 1 88 ? -9.784 18.497 3.497 1.00 87.00 88 ARG A O 1
ATOM 644 N N . GLU A 1 89 ? -8.487 18.345 1.664 1.00 86.69 89 GLU A N 1
ATOM 645 C CA . GLU A 1 89 ? -8.403 16.881 1.670 1.00 86.69 89 GLU A CA 1
ATOM 646 C C . GLU A 1 89 ? -7.672 16.361 2.908 1.00 86.69 89 GLU A C 1
ATOM 648 O O . GLU A 1 89 ? -8.182 15.468 3.580 1.00 86.69 89 GLU A O 1
ATOM 653 N N . LYS A 1 90 ? -6.536 16.963 3.281 1.00 87.12 90 LYS A N 1
ATOM 654 C CA . LYS A 1 90 ? -5.808 16.613 4.511 1.00 87.12 90 LYS A CA 1
ATOM 655 C C . LYS A 1 90 ? -6.677 16.768 5.755 1.00 87.12 90 LYS A C 1
ATOM 657 O O . LYS A 1 90 ? -6.690 15.877 6.601 1.00 87.12 90 LYS A O 1
ATOM 662 N N . GLU A 1 91 ? -7.431 17.861 5.866 1.00 88.56 91 GLU A N 1
ATOM 663 C CA . GLU A 1 91 ? -8.330 18.069 7.005 1.00 88.56 91 GLU A CA 1
ATOM 664 C C . GLU A 1 91 ? -9.481 17.053 7.024 1.00 88.56 91 GLU A C 1
ATOM 666 O O . GLU A 1 91 ? -9.850 16.553 8.088 1.00 88.56 91 GLU A O 1
ATOM 671 N N . LEU A 1 92 ? -10.037 16.701 5.862 1.00 88.62 92 LEU A N 1
ATOM 672 C CA . LEU A 1 92 ? -11.043 15.641 5.753 1.00 88.62 92 LEU A CA 1
ATOM 673 C C . LEU A 1 92 ? -10.474 14.278 6.162 1.00 88.62 92 LEU A C 1
ATOM 675 O O . LEU A 1 92 ? -11.117 13.569 6.936 1.00 88.62 92 LEU A O 1
ATOM 679 N N . HIS A 1 93 ? -9.266 13.939 5.712 1.00 85.75 93 HIS A N 1
ATOM 680 C CA . HIS A 1 93 ? -8.565 12.722 6.117 1.00 85.75 93 HIS A CA 1
ATOM 681 C C . HIS A 1 93 ? -8.318 12.690 7.625 1.00 85.75 93 HIS A C 1
ATOM 683 O O . HIS A 1 93 ? -8.672 11.709 8.272 1.00 85.75 93 HIS A O 1
ATOM 689 N N . ARG A 1 94 ? -7.835 13.790 8.215 1.00 85.31 94 ARG A N 1
ATOM 690 C CA . ARG A 1 94 ? -7.639 13.906 9.666 1.00 85.31 94 ARG A CA 1
ATOM 691 C C . ARG A 1 94 ? -8.942 13.687 10.435 1.00 85.31 94 ARG A C 1
ATOM 693 O O . ARG A 1 94 ? -8.966 12.940 11.411 1.00 85.31 94 ARG A O 1
ATOM 700 N N . LYS A 1 95 ? -10.042 14.308 9.997 1.00 84.00 95 LYS A N 1
ATOM 701 C CA . LYS A 1 95 ? -11.368 14.096 10.600 1.00 84.00 95 LYS A CA 1
ATOM 702 C C . LYS A 1 95 ? -11.821 12.645 10.471 1.00 84.00 95 LYS A C 1
ATOM 704 O O . LYS A 1 95 ? -12.339 12.085 11.434 1.00 84.00 95 LYS A O 1
ATOM 709 N N . LEU A 1 96 ? -11.610 12.028 9.310 1.00 83.44 96 LEU A N 1
ATOM 710 C CA . LEU A 1 96 ? -11.958 10.631 9.079 1.00 83.44 96 LEU A CA 1
ATOM 711 C C . LEU A 1 96 ? -11.128 9.686 9.955 1.00 83.44 96 LEU A C 1
ATOM 713 O O . LEU A 1 96 ? -11.677 8.726 10.486 1.00 83.44 96 LEU A O 1
ATOM 717 N N . ASP A 1 97 ? -9.848 9.973 10.162 1.00 79.69 97 ASP A N 1
ATOM 718 C CA . ASP A 1 97 ? -8.980 9.185 11.033 1.00 79.69 97 ASP A CA 1
ATOM 719 C C . ASP A 1 97 ? -9.366 9.322 12.508 1.00 79.69 97 ASP A C 1
ATOM 721 O O . ASP A 1 97 ? -9.365 8.326 13.227 1.00 79.69 97 ASP A O 1
ATOM 725 N N . VAL A 1 98 ? -9.807 10.504 12.955 1.00 77.00 98 VAL A N 1
ATOM 726 C CA . VAL A 1 98 ? -10.414 10.680 14.289 1.00 77.00 98 VAL A CA 1
ATOM 727 C C . VAL A 1 98 ? -11.708 9.868 14.426 1.00 77.00 98 VAL A C 1
ATOM 729 O O . VAL A 1 98 ? -11.936 9.219 15.445 1.00 77.00 98 VAL A O 1
ATOM 732 N N . LEU A 1 99 ? -12.561 9.849 13.399 1.00 71.44 99 LEU A N 1
ATOM 733 C CA . LEU A 1 99 ? -13.771 9.020 13.410 1.00 71.44 99 LEU A CA 1
ATOM 734 C C . LEU A 1 99 ? -13.443 7.518 13.397 1.00 71.44 99 LEU A C 1
ATOM 736 O O . LEU A 1 99 ? -14.119 6.731 14.058 1.00 71.44 99 LEU A O 1
ATOM 740 N N . ARG A 1 100 ? -12.401 7.107 12.667 1.00 70.94 100 ARG A N 1
ATOM 741 C CA . ARG A 1 100 ? -11.923 5.718 12.625 1.00 70.94 100 ARG A CA 1
ATOM 742 C C . ARG A 1 100 ? -11.278 5.293 13.940 1.00 70.94 100 ARG A C 1
ATOM 744 O O . ARG A 1 100 ? -11.494 4.159 14.359 1.00 70.94 100 ARG A O 1
ATOM 751 N N . SER A 1 101 ? -10.529 6.172 14.602 1.00 65.88 101 SER A N 1
ATOM 752 C CA . SER A 1 101 ? -9.899 5.883 15.893 1.00 65.88 101 SER A CA 1
ATOM 753 C C . SER A 1 101 ? -10.914 5.802 17.035 1.00 65.88 101 SER A C 1
ATOM 755 O O . SER A 1 101 ? -10.721 5.013 17.954 1.00 65.88 101 SER A O 1
ATOM 757 N N . ASN A 1 102 ? -12.044 6.507 16.934 1.00 66.62 102 ASN A N 1
ATOM 758 C CA . ASN A 1 102 ? -13.183 6.365 17.846 1.00 66.62 102 ASN A CA 1
ATOM 759 C C . ASN A 1 102 ? -14.064 5.127 17.580 1.00 66.62 102 ASN A C 1
ATOM 761 O O . ASN A 1 102 ? -15.098 4.973 18.232 1.00 66.62 102 ASN A O 1
ATOM 765 N N . ARG A 1 103 ? -13.700 4.229 16.650 1.00 70.75 103 ARG A N 1
ATOM 766 C CA . ARG A 1 103 ? -14.449 2.977 16.475 1.00 70.75 103 ARG A CA 1
ATOM 767 C C . ARG A 1 103 ? -14.336 2.101 17.731 1.00 70.75 103 ARG A C 1
ATOM 769 O O . ARG A 1 103 ? -13.238 1.997 18.289 1.00 70.75 103 ARG A O 1
ATOM 776 N N . PRO A 1 104 ? -15.431 1.446 18.157 1.00 70.56 104 PRO A N 1
ATOM 777 C CA . PRO A 1 104 ? -15.382 0.501 19.262 1.00 70.56 104 PRO A CA 1
ATOM 778 C C . PRO A 1 104 ? -14.376 -0.614 18.965 1.00 70.56 104 PRO A C 1
ATOM 780 O O . PRO A 1 104 ? -14.328 -1.136 17.850 1.00 70.56 104 PRO A O 1
ATOM 783 N N . VAL A 1 105 ? -13.566 -0.970 19.955 1.00 80.25 105 VAL A N 1
ATOM 784 C CA . VAL A 1 105 ? -12.686 -2.139 19.911 1.00 80.25 105 VAL A CA 1
ATOM 785 C C . VAL A 1 105 ? -13.437 -3.300 20.535 1.00 80.25 105 VAL A C 1
ATOM 787 O O . VAL A 1 105 ? -14.068 -3.135 21.577 1.00 80.25 105 VAL A O 1
ATOM 790 N N . SER A 1 106 ? -13.382 -4.453 19.875 1.00 84.62 106 SER A N 1
ATOM 791 C CA . SER A 1 106 ? -13.878 -5.717 20.416 1.00 84.62 106 SER A CA 1
ATOM 792 C C . SER A 1 106 ? -12.692 -6.513 20.954 1.00 84.62 106 SER A C 1
ATOM 794 O O . SER A 1 106 ? -11.716 -6.709 20.232 1.00 84.62 106 SER A O 1
ATOM 796 N N . LEU A 1 107 ? -12.761 -6.925 22.215 1.00 87.75 107 LEU A N 1
ATOM 797 C CA . LEU A 1 107 ? -11.724 -7.665 22.929 1.00 87.75 107 LEU A CA 1
ATOM 798 C C . LEU A 1 107 ? -12.319 -8.970 23.452 1.00 87.75 107 LEU A C 1
ATOM 800 O O . LEU A 1 107 ? -13.413 -8.963 24.014 1.00 87.75 107 LEU A O 1
ATOM 804 N N . HIS A 1 108 ? -11.591 -10.071 23.287 1.00 90.06 108 HIS A N 1
ATOM 805 C CA . HIS A 1 108 ? -11.901 -11.331 23.953 1.00 90.06 108 HIS A CA 1
ATOM 806 C C . HIS A 1 108 ? -11.124 -11.383 25.264 1.00 90.06 108 HIS A C 1
ATOM 808 O O . HIS A 1 108 ? -9.896 -11.321 25.247 1.00 90.06 108 HIS A O 1
ATOM 814 N N . LEU A 1 109 ? -11.833 -11.470 26.384 1.00 89.69 109 LEU A N 1
ATOM 815 C CA . LEU A 1 109 ? -11.249 -11.557 27.719 1.00 89.69 109 LEU A CA 1
ATOM 816 C C . LEU A 1 109 ? -11.659 -12.880 28.357 1.00 89.69 109 LEU A C 1
ATOM 818 O O . LEU A 1 109 ? -12.834 -13.235 28.312 1.00 89.69 109 LEU A O 1
ATOM 822 N N . ILE A 1 110 ? -10.698 -13.587 28.946 1.00 91.94 110 ILE A N 1
ATOM 823 C CA . ILE A 1 110 ? -10.944 -14.819 29.702 1.00 91.94 110 ILE A CA 1
ATOM 824 C C . ILE A 1 110 ? -11.136 -14.442 31.173 1.00 91.94 110 ILE A C 1
ATOM 826 O O . ILE A 1 110 ? -10.368 -13.645 31.718 1.00 91.94 110 ILE A O 1
ATOM 830 N N . LEU A 1 111 ? -12.169 -14.980 31.817 1.00 91.50 111 LEU A N 1
ATOM 831 C CA . LEU A 1 111 ? -12.436 -14.734 33.226 1.00 91.50 111 LEU A CA 1
ATOM 832 C C . LEU A 1 111 ? -11.523 -15.596 34.110 1.00 91.50 111 LEU A C 1
ATOM 834 O O . LEU A 1 111 ? -11.841 -16.739 34.419 1.00 91.50 111 LEU A O 1
ATOM 838 N N . GLU A 1 112 ? -10.409 -15.020 34.558 1.00 89.50 112 GLU A N 1
ATOM 839 C CA . GLU A 1 112 ? -9.479 -15.668 35.504 1.00 89.50 112 GLU A CA 1
ATOM 840 C C . GLU A 1 112 ? -9.699 -15.233 36.966 1.00 89.50 112 GLU A C 1
ATOM 842 O O . GLU A 1 112 ? -9.187 -15.840 37.907 1.00 89.50 112 GLU A O 1
ATOM 847 N N . ASN A 1 113 ? -10.445 -14.147 37.194 1.00 87.31 113 ASN A N 1
ATOM 848 C CA . ASN A 1 113 ? -10.629 -13.608 38.538 1.00 87.31 113 ASN A CA 1
ATOM 849 C C . ASN A 1 113 ? -11.666 -14.416 39.333 1.00 87.31 113 ASN A C 1
ATOM 851 O O . ASN A 1 113 ? -12.870 -14.184 39.217 1.00 87.31 113 ASN A O 1
ATOM 855 N N . LYS A 1 114 ? -11.180 -15.265 40.243 1.00 87.06 114 LYS A N 1
ATOM 856 C CA . LYS A 1 114 ? -11.991 -16.086 41.162 1.00 87.06 114 LYS A CA 1
ATOM 857 C C . LYS A 1 114 ? -12.969 -15.305 42.040 1.00 87.06 114 LYS A C 1
ATOM 859 O O . LYS A 1 114 ? -13.932 -15.867 42.538 1.00 87.06 114 LYS A O 1
ATOM 864 N N . GLN A 1 115 ? -12.761 -14.004 42.251 1.00 87.81 115 GLN A N 1
ATOM 865 C CA . GLN A 1 115 ? -13.704 -13.180 43.016 1.00 87.81 115 GLN A CA 1
ATOM 866 C C . GLN A 1 115 ? -14.975 -12.830 42.234 1.00 87.81 115 GLN A C 1
ATOM 868 O O . GLN A 1 115 ? -15.922 -12.315 42.838 1.00 87.81 115 GLN A O 1
ATOM 873 N N . LEU A 1 116 ? -14.975 -13.020 40.912 1.00 88.38 116 LEU A N 1
ATOM 874 C CA . LEU A 1 116 ? -16.129 -12.817 40.035 1.00 88.38 116 LEU A CA 1
ATOM 875 C C . LEU A 1 116 ? -16.868 -14.123 39.729 1.00 88.38 116 LEU A C 1
ATOM 877 O O . LEU A 1 116 ? -17.992 -14.061 39.236 1.00 88.38 116 LEU A O 1
ATOM 881 N N . ASP A 1 117 ? -16.274 -15.266 40.064 1.00 91.44 117 ASP A N 1
ATOM 882 C CA . ASP A 1 117 ? -16.909 -16.572 39.937 1.00 91.44 117 ASP A CA 1
ATOM 883 C C . ASP A 1 117 ? -18.193 -16.640 40.781 1.00 91.44 117 ASP A C 1
ATOM 885 O O . ASP A 1 117 ? -18.241 -16.177 41.928 1.00 91.44 117 ASP A O 1
ATOM 889 N N . GLY A 1 118 ? -19.273 -17.131 40.177 1.00 91.25 118 GLY A N 1
ATOM 890 C CA . GLY A 1 118 ? -20.598 -17.196 40.792 1.00 91.25 118 GLY A CA 1
ATOM 891 C C . GLY A 1 118 ? -21.308 -15.844 40.960 1.00 91.25 118 GLY A C 1
ATOM 892 O O . GLY A 1 118 ? -22.417 -15.803 41.502 1.00 91.25 118 GLY A O 1
ATOM 893 N N . LYS A 1 119 ? -20.727 -14.725 40.503 1.00 93.25 119 LYS A N 1
ATOM 894 C CA . LYS A 1 119 ? -21.365 -13.398 40.575 1.00 93.25 119 LYS A CA 1
ATOM 895 C C . LYS A 1 119 ? -22.111 -13.052 39.287 1.00 93.25 119 LYS A C 1
ATOM 897 O O . LYS A 1 119 ? -21.696 -13.455 38.202 1.00 93.25 119 LYS A O 1
ATOM 902 N N . PRO A 1 120 ? -23.200 -12.266 39.367 1.00 94.38 120 PRO A N 1
ATOM 903 C CA . PRO A 1 120 ? -23.890 -11.808 38.172 1.00 94.38 120 PRO A CA 1
ATOM 904 C C . PRO A 1 120 ? -23.040 -10.783 37.415 1.00 94.38 120 PRO A C 1
ATOM 906 O O . PRO A 1 120 ? -22.369 -9.943 38.022 1.00 94.38 120 PRO A O 1
ATOM 909 N N . LEU A 1 121 ? -23.142 -10.793 36.085 1.00 92.62 121 LEU A N 1
ATOM 910 C CA . LEU A 1 121 ? -22.410 -9.907 35.180 1.00 92.62 121 LEU A CA 1
ATOM 911 C C . LEU A 1 121 ? -22.583 -8.420 35.530 1.00 92.62 121 LEU A C 1
ATOM 913 O O . LEU A 1 121 ? -21.666 -7.629 35.330 1.00 92.62 121 LEU A O 1
ATOM 917 N N . ARG A 1 122 ? -23.723 -8.027 36.113 1.00 91.62 122 ARG A N 1
ATOM 918 C CA . ARG A 1 122 ? -23.945 -6.663 36.614 1.00 91.62 122 ARG A CA 1
ATOM 919 C C . ARG A 1 122 ? -22.843 -6.168 37.557 1.00 91.62 122 ARG A C 1
ATOM 921 O O . ARG A 1 122 ? -22.471 -5.005 37.463 1.00 91.62 122 ARG A O 1
ATOM 928 N N . VAL A 1 123 ? -22.278 -7.040 38.394 1.00 90.06 123 VAL A N 1
ATOM 929 C CA . VAL A 1 123 ? -21.183 -6.672 39.309 1.00 90.06 123 VAL A CA 1
ATOM 930 C C . VAL A 1 123 ? -19.956 -6.196 38.532 1.00 90.06 123 VAL A C 1
ATOM 932 O O . VAL A 1 123 ? -19.288 -5.260 38.959 1.00 90.06 123 VAL A O 1
ATOM 935 N N . LEU A 1 124 ? -19.677 -6.790 37.367 1.00 87.94 124 LEU A N 1
ATOM 936 C CA . LEU A 1 124 ? -18.586 -6.347 36.501 1.00 87.94 124 LEU A CA 1
ATOM 937 C C . LEU A 1 124 ? -18.834 -4.925 35.977 1.00 87.94 124 LEU A C 1
ATOM 939 O O . LEU A 1 124 ? -17.912 -4.114 35.963 1.00 87.94 124 LEU A O 1
ATOM 943 N N . PHE A 1 125 ? -20.072 -4.605 35.589 1.00 87.25 125 PHE A N 1
ATOM 944 C CA . PHE A 1 125 ? -20.438 -3.252 35.156 1.00 87.25 125 PHE A CA 1
ATOM 945 C C . PHE A 1 125 ? -20.352 -2.229 36.292 1.00 87.25 125 PHE A C 1
ATOM 947 O O . PHE A 1 125 ? -19.925 -1.109 36.045 1.00 87.25 125 PHE A O 1
ATOM 954 N N . ASP A 1 126 ? -20.698 -2.613 37.523 1.00 87.19 126 ASP A N 1
ATOM 955 C CA . ASP A 1 126 ? -20.610 -1.729 38.692 1.00 87.19 126 ASP A CA 1
ATOM 956 C C . ASP A 1 126 ? -19.147 -1.463 39.114 1.00 87.19 126 ASP A C 1
ATOM 958 O O . ASP A 1 126 ? -18.820 -0.389 39.621 1.00 87.19 126 ASP A O 1
ATOM 962 N N . LEU A 1 127 ? -18.247 -2.430 38.895 1.00 84.88 127 LEU A N 1
ATOM 963 C CA . LEU A 1 127 ? -16.809 -2.292 39.166 1.00 84.88 127 LEU A CA 1
ATOM 964 C C . LEU A 1 127 ? -16.091 -1.424 38.126 1.00 84.88 127 LEU A C 1
ATOM 966 O O . LEU A 1 127 ? -15.108 -0.745 38.442 1.00 84.88 127 LEU A O 1
ATOM 970 N N . LEU A 1 128 ? -16.554 -1.456 36.878 1.00 83.75 128 LEU A N 1
ATOM 971 C CA . LEU A 1 128 ? -15.958 -0.702 35.786 1.00 83.75 128 LEU A CA 1
ATOM 972 C C . LEU A 1 128 ? -16.524 0.718 35.753 1.00 83.75 128 LEU A C 1
ATOM 974 O O . LEU A 1 128 ? -17.711 0.946 35.573 1.00 83.75 128 LEU A O 1
ATOM 978 N N . LYS A 1 129 ? -15.641 1.713 35.860 1.00 75.38 129 LYS A N 1
ATOM 979 C CA . LYS A 1 129 ? -16.023 3.138 35.831 1.00 75.38 129 LYS A CA 1
ATOM 980 C C . LYS A 1 129 ? -16.449 3.645 34.448 1.00 75.38 129 LYS A C 1
ATOM 982 O O . LYS A 1 129 ? -16.827 4.805 34.320 1.00 75.38 129 LYS A O 1
ATOM 987 N N . GLU A 1 130 ? -16.324 2.820 33.414 1.00 76.75 130 GLU A N 1
ATOM 988 C CA . GLU A 1 130 ? -16.474 3.210 32.013 1.00 76.75 130 GLU A CA 1
ATOM 989 C C . GLU A 1 130 ? -17.558 2.347 31.342 1.00 76.75 130 GLU A C 1
ATOM 991 O O . GLU A 1 130 ? -17.660 1.154 31.641 1.00 76.75 130 GLU A O 1
ATOM 996 N N . PRO A 1 131 ? -18.349 2.909 30.410 1.00 78.19 131 PRO A N 1
ATOM 997 C CA . PRO A 1 131 ? -19.401 2.171 29.724 1.00 78.19 131 PRO A CA 1
ATOM 998 C C . PRO A 1 131 ? -18.791 1.125 28.783 1.00 78.19 131 PRO A C 1
ATOM 1000 O O . PRO A 1 131 ? -18.215 1.458 27.743 1.00 78.19 131 PRO A O 1
ATOM 1003 N N . ILE A 1 132 ? -18.938 -0.147 29.146 1.00 87.38 132 ILE A N 1
ATOM 1004 C CA . ILE A 1 132 ? -18.582 -1.297 28.312 1.00 87.38 132 ILE A CA 1
ATOM 1005 C C . ILE A 1 132 ? -19.829 -2.102 27.951 1.00 87.38 132 ILE A C 1
ATOM 1007 O O . ILE A 1 132 ? -20.821 -2.096 28.677 1.00 87.38 132 ILE A O 1
ATOM 1011 N N . VAL A 1 133 ? -19.768 -2.831 26.838 1.00 89.75 133 VAL A N 1
ATOM 1012 C CA . VAL A 1 133 ? -20.827 -3.760 26.434 1.00 89.75 133 VAL A CA 1
ATOM 1013 C C . VAL A 1 133 ? -20.238 -5.155 26.306 1.00 89.75 133 VAL A C 1
ATOM 1015 O O . VAL A 1 133 ? -19.317 -5.365 25.524 1.00 89.75 133 VAL A O 1
ATOM 1018 N N . VAL A 1 134 ? -20.789 -6.128 27.029 1.00 92.81 134 VAL A N 1
ATOM 1019 C CA . VAL A 1 134 ? -20.478 -7.544 26.795 1.00 92.81 134 VAL A CA 1
ATOM 1020 C C . VAL A 1 134 ? -21.457 -8.071 25.755 1.00 92.81 134 VAL A C 1
ATOM 1022 O O . VAL A 1 134 ? -22.629 -8.291 26.040 1.00 92.81 134 VAL A O 1
ATOM 1025 N N . SER A 1 135 ? -20.986 -8.213 24.520 1.00 93.25 135 SER A N 1
ATOM 1026 C CA . SER A 1 135 ? -21.837 -8.585 23.384 1.00 93.25 135 SER A CA 1
ATOM 1027 C C . SER A 1 135 ? -22.107 -10.089 23.310 1.00 93.25 135 SER A C 1
ATOM 1029 O O . SER A 1 135 ? -23.182 -10.501 22.868 1.00 93.25 135 SER A O 1
ATOM 1031 N N . ARG A 1 136 ? -21.140 -10.911 23.734 1.00 94.75 136 ARG A N 1
ATOM 1032 C CA . ARG A 1 136 ? -21.214 -12.376 23.766 1.00 94.75 136 ARG A CA 1
ATOM 1033 C C . ARG A 1 136 ? -20.444 -12.917 24.962 1.00 94.75 136 ARG A C 1
ATOM 1035 O O . ARG A 1 136 ? -19.446 -12.323 25.367 1.00 94.75 136 ARG A O 1
ATOM 1042 N N . LEU A 1 137 ? -20.901 -14.052 25.468 1.00 95.56 137 LEU A N 1
ATOM 1043 C CA . LEU A 1 137 ? -20.210 -14.860 26.461 1.00 95.56 137 LEU A CA 1
ATOM 1044 C C . LEU A 1 137 ? -20.149 -16.299 25.946 1.00 95.56 137 LEU A C 1
ATOM 1046 O O . LEU A 1 137 ? -21.123 -16.781 25.366 1.00 95.56 137 LEU A O 1
ATOM 1050 N N . SER A 1 138 ? -18.998 -16.944 26.113 1.00 95.44 138 SER A N 1
ATOM 1051 C CA . SER A 1 138 ? -18.796 -18.366 25.844 1.00 95.44 138 SER A CA 1
ATOM 1052 C C . SER A 1 138 ? -18.532 -19.089 27.155 1.00 95.44 138 SER A C 1
ATOM 1054 O O . SER A 1 138 ? -17.521 -18.801 27.792 1.00 95.44 138 SER A O 1
ATOM 1056 N N . HIS A 1 139 ? -19.401 -20.036 27.496 1.00 93.31 139 HIS A N 1
ATOM 1057 C CA . HIS A 1 139 ? -19.270 -20.926 28.651 1.00 93.31 139 HIS A CA 1
ATOM 1058 C C . HIS A 1 139 ? -19.272 -22.368 28.139 1.00 93.31 139 HIS A C 1
ATOM 1060 O O . HIS A 1 139 ? -20.167 -22.730 27.373 1.00 93.31 139 HIS A O 1
ATOM 1066 N N . ASP A 1 140 ? -18.244 -23.156 28.464 1.00 89.56 140 ASP A N 1
ATOM 1067 C CA . ASP A 1 140 ? -18.078 -24.545 27.994 1.00 89.56 140 ASP A CA 1
ATOM 1068 C C . ASP A 1 140 ? -18.281 -24.733 26.474 1.00 89.56 140 ASP A C 1
ATOM 1070 O O . ASP A 1 140 ? -18.850 -25.712 25.991 1.00 89.56 140 ASP A O 1
ATOM 1074 N N . GLY A 1 141 ? -17.822 -23.754 25.688 1.00 88.12 141 GLY A N 1
ATOM 1075 C CA . GLY A 1 141 ? -17.917 -23.759 24.224 1.00 88.12 141 GLY A CA 1
ATOM 1076 C C . GLY A 1 141 ? -19.273 -23.328 23.649 1.00 88.12 141 GLY A C 1
ATOM 1077 O O . GLY A 1 141 ? -19.408 -23.239 22.427 1.00 88.12 141 GLY A O 1
ATOM 1078 N N . VAL A 1 142 ? -20.265 -23.007 24.486 1.00 92.56 142 VAL A N 1
ATOM 1079 C CA . VAL A 1 142 ? -21.565 -22.480 24.049 1.00 92.56 142 VAL A CA 1
ATOM 1080 C C . VAL A 1 142 ? -21.551 -20.955 24.091 1.00 92.56 142 VAL A C 1
ATOM 1082 O O . VAL A 1 142 ? -21.404 -20.348 25.150 1.00 92.56 142 VAL A O 1
ATOM 1085 N N . ILE A 1 143 ? -21.750 -20.324 22.930 1.00 94.81 143 ILE A N 1
ATOM 1086 C CA . ILE A 1 143 ? -21.776 -18.863 22.789 1.00 94.81 143 ILE A CA 1
ATOM 1087 C C . ILE A 1 143 ? -23.215 -18.350 22.860 1.00 94.81 143 ILE A C 1
ATOM 1089 O O . ILE A 1 143 ? -24.065 -18.750 22.066 1.00 94.81 143 ILE A O 1
ATOM 1093 N N . PHE A 1 144 ? -23.476 -17.387 23.742 1.00 94.69 144 PHE A N 1
ATOM 1094 C CA . PHE A 1 144 ? -24.778 -16.732 23.864 1.00 94.69 144 PHE A CA 1
ATOM 1095 C C . PHE A 1 144 ? -24.648 -15.229 24.148 1.00 94.69 144 PHE A C 1
ATOM 1097 O O . PHE A 1 144 ? -23.555 -14.698 24.357 1.00 94.69 144 PHE A O 1
ATOM 1104 N N . THR A 1 145 ? -25.771 -14.507 24.084 1.00 95.50 145 THR A N 1
ATOM 1105 C CA . THR A 1 145 ? -25.825 -13.082 24.457 1.00 95.50 145 THR A CA 1
ATOM 1106 C C . THR A 1 145 ? -26.165 -12.989 25.943 1.00 95.50 145 THR A C 1
ATOM 1108 O O . THR A 1 145 ? -27.275 -13.382 26.307 1.00 95.50 145 THR A O 1
ATOM 1111 N N . PRO A 1 146 ? -25.254 -12.507 26.804 1.00 93.00 146 PRO A N 1
ATOM 1112 C CA . PRO A 1 146 ? -25.507 -12.470 28.235 1.00 93.00 146 PRO A CA 1
ATOM 1113 C C . PRO A 1 146 ? -26.461 -11.329 28.607 1.00 93.00 146 PRO A C 1
ATOM 1115 O O . PRO A 1 146 ? -26.495 -10.273 27.973 1.00 93.00 146 PRO A O 1
ATOM 1118 N N . SER A 1 147 ? -27.220 -11.536 29.676 1.00 93.12 147 SER A N 1
ATOM 1119 C CA . SER A 1 147 ? -27.998 -10.510 30.374 1.00 93.12 147 SER A CA 1
ATOM 1120 C C . SER A 1 147 ? -27.244 -10.015 31.622 1.00 93.12 147 SER A C 1
ATOM 1122 O O . SER A 1 147 ? -26.348 -10.705 32.111 1.00 93.12 147 SER A O 1
ATOM 1124 N N . PRO A 1 148 ? -27.619 -8.874 32.231 1.00 90.94 148 PRO A N 1
ATOM 1125 C CA . PRO A 1 148 ? -27.006 -8.415 33.485 1.00 90.94 148 PRO A CA 1
ATOM 1126 C C . PRO A 1 148 ? -27.119 -9.408 34.657 1.00 90.94 148 PRO A C 1
ATOM 1128 O O . PRO A 1 148 ? -26.344 -9.320 35.607 1.00 90.94 148 PRO A O 1
ATOM 1131 N N . SER A 1 149 ? -28.076 -10.339 34.604 1.00 92.50 149 SER A N 1
ATOM 1132 C CA . SER A 1 149 ? -2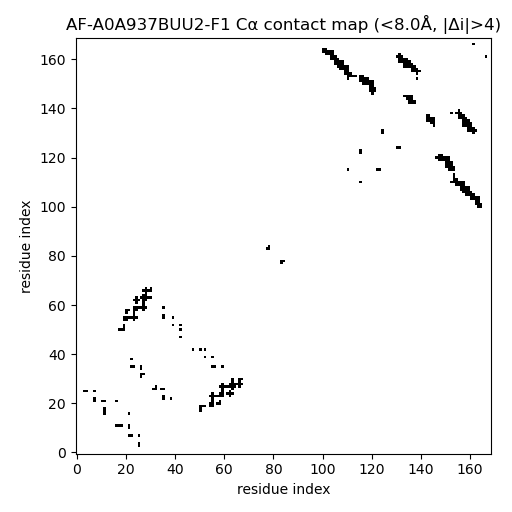8.270 -11.404 35.596 1.00 92.50 149 SER A CA 1
ATOM 1133 C C . SER A 1 149 ? -27.530 -12.704 35.266 1.00 92.50 149 SER A C 1
ATOM 1135 O O . SER A 1 149 ? -27.606 -13.643 36.053 1.00 92.50 149 SER A O 1
ATOM 1137 N N . THR A 1 150 ? -26.834 -12.783 34.125 1.00 93.31 150 THR A N 1
ATOM 1138 C CA . THR A 1 150 ? -26.021 -13.955 33.761 1.00 93.31 150 THR A CA 1
ATOM 1139 C C . THR A 1 150 ? -24.915 -14.140 34.790 1.00 93.31 150 THR A C 1
ATOM 1141 O O . THR A 1 150 ? -24.195 -13.188 35.087 1.00 93.31 150 THR A O 1
ATOM 1144 N N . VAL A 1 151 ? -24.812 -15.342 35.350 1.00 93.94 151 VAL A N 1
ATOM 1145 C CA . VAL A 1 151 ? -23.786 -15.692 36.333 1.00 93.94 151 VAL A CA 1
ATOM 1146 C C . VAL A 1 151 ? -22.490 -15.999 35.596 1.00 93.94 151 VAL A C 1
ATOM 1148 O O . VAL A 1 151 ? -22.507 -16.733 34.613 1.00 93.94 151 VAL A O 1
ATOM 1151 N N . LEU A 1 152 ? -21.402 -15.392 36.056 1.00 93.31 152 LEU A N 1
ATOM 1152 C CA . LEU A 1 152 ? -20.060 -15.594 35.528 1.00 93.31 152 LEU A CA 1
ATOM 1153 C C . LEU A 1 152 ? -19.423 -16.845 36.137 1.00 93.31 152 LEU A C 1
ATOM 1155 O O . LEU A 1 152 ? -19.596 -17.093 37.333 1.00 93.31 152 LEU A O 1
ATOM 1159 N N . ALA A 1 153 ? -18.652 -17.573 35.335 1.00 91.94 153 ALA A N 1
ATOM 1160 C CA . ALA A 1 153 ? -17.868 -18.722 35.767 1.00 91.94 153 ALA A CA 1
ATOM 1161 C C . ALA A 1 153 ? -16.389 -18.586 35.373 1.00 91.94 153 ALA A C 1
ATOM 1163 O O . ALA A 1 153 ? -16.055 -18.012 34.331 1.00 91.94 153 ALA A O 1
ATOM 1164 N N . GLU A 1 154 ? -15.488 -19.109 36.207 1.00 91.69 154 GLU A N 1
ATOM 1165 C CA . GLU A 1 154 ? -14.056 -19.184 35.879 1.00 91.69 154 GLU A CA 1
ATOM 1166 C C . GLU A 1 154 ? -13.844 -19.896 34.526 1.00 91.69 154 GLU A C 1
ATO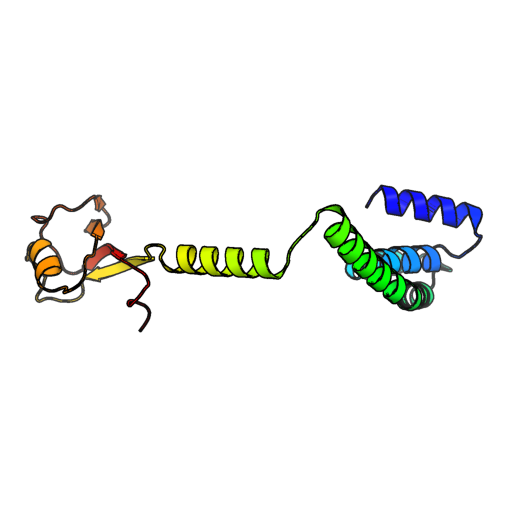M 1168 O O . GLU A 1 154 ? -14.392 -20.968 34.279 1.00 91.69 154 GLU A O 1
ATOM 1173 N N . GLY A 1 155 ? -13.057 -19.286 33.634 1.00 90.25 155 GLY A N 1
ATOM 1174 C CA . GLY A 1 155 ? -12.821 -19.789 32.274 1.00 90.25 155 GLY A CA 1
ATOM 1175 C C . GLY A 1 155 ? -13.781 -19.262 31.200 1.00 90.25 155 GLY A C 1
ATOM 1176 O O . GLY A 1 155 ? -13.538 -19.501 30.014 1.00 90.25 155 GLY A O 1
ATOM 1177 N N . ASP A 1 156 ? -14.812 -18.494 31.569 1.00 94.31 156 ASP A N 1
ATOM 1178 C CA . ASP A 1 156 ? -15.690 -17.829 30.601 1.00 94.31 156 ASP A CA 1
ATOM 1179 C C . ASP A 1 156 ? -14.913 -16.903 29.662 1.00 94.31 156 ASP A C 1
ATOM 1181 O O . ASP A 1 156 ? -14.031 -16.156 30.087 1.00 94.31 156 ASP A O 1
ATOM 1185 N N . ILE A 1 157 ? -15.299 -16.876 28.383 1.00 94.62 157 ILE A N 1
ATOM 1186 C CA . ILE A 1 157 ? -14.739 -15.936 27.402 1.00 94.62 157 ILE A CA 1
ATOM 1187 C C . ILE A 1 157 ? -15.773 -14.860 27.085 1.00 94.62 157 ILE A C 1
ATOM 1189 O O . ILE A 1 157 ? -16.814 -15.129 26.482 1.00 94.62 157 ILE A O 1
ATOM 1193 N N . LEU A 1 158 ? -15.467 -13.618 27.449 1.00 93.94 158 LEU A N 1
ATOM 1194 C CA . LEU A 1 158 ? -16.313 -12.453 27.236 1.00 93.94 158 LEU A CA 1
ATOM 1195 C C . LEU A 1 158 ? -15.837 -11.669 26.013 1.00 93.94 158 LEU A C 1
ATOM 1197 O O . LEU A 1 158 ? -14.680 -11.259 25.934 1.00 93.94 158 LEU A O 1
ATOM 1201 N N . LEU A 1 159 ? -16.752 -11.395 25.082 1.00 93.19 159 LEU A N 1
ATOM 1202 C CA . LEU A 1 159 ? -16.524 -10.459 23.984 1.00 93.19 159 LEU A CA 1
ATOM 1203 C C . LEU A 1 159 ? -16.981 -9.058 24.394 1.00 93.19 159 LEU A C 1
ATOM 1205 O O . LEU A 1 159 ? -18.167 -8.714 24.298 1.00 93.19 159 LEU A O 1
ATOM 1209 N N . VAL A 1 160 ? -16.023 -8.248 24.832 1.00 91.31 160 VAL A N 1
ATOM 1210 C CA . VAL A 1 160 ? -16.237 -6.884 25.315 1.00 91.31 160 VAL A CA 1
ATOM 1211 C C . VAL A 1 160 ? -16.050 -5.886 24.183 1.00 91.31 160 VAL A C 1
ATOM 1213 O O . VAL A 1 160 ? -15.023 -5.871 23.513 1.00 91.31 160 VAL A O 1
ATOM 1216 N N . VAL A 1 161 ? -17.034 -5.014 23.999 1.00 88.19 161 VAL A N 1
ATOM 1217 C CA . VAL A 1 161 ? -16.992 -3.883 23.079 1.00 88.19 161 VAL A CA 1
ATOM 1218 C C . VAL A 1 161 ? -16.853 -2.605 23.898 1.00 88.19 161 VAL A C 1
ATOM 1220 O O . VAL A 1 161 ? -17.715 -2.286 24.719 1.00 88.19 161 VAL A O 1
ATOM 1223 N N . ALA A 1 162 ? -15.763 -1.873 23.680 1.00 84.31 162 ALA A N 1
ATOM 1224 C CA . ALA A 1 162 ? -15.451 -0.646 24.407 1.00 84.31 162 ALA A CA 1
ATOM 1225 C C . ALA A 1 162 ? -14.856 0.425 23.484 1.00 84.31 162 ALA A C 1
ATOM 1227 O O . ALA A 1 162 ? -1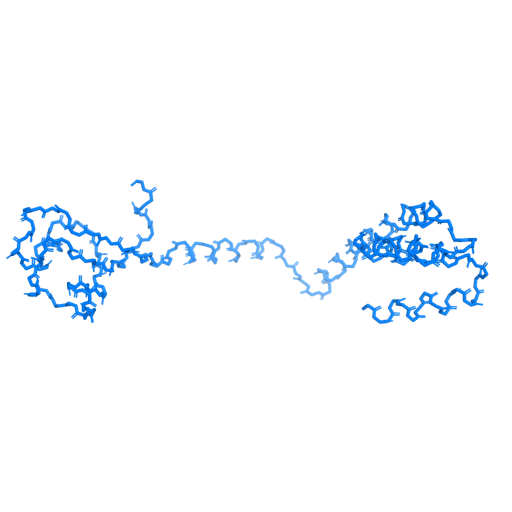4.340 0.134 22.404 1.00 84.31 162 ALA A O 1
ATOM 1228 N 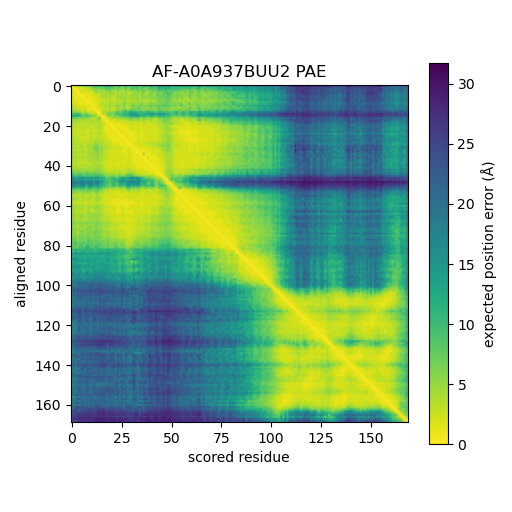N . SER A 1 163 ? -14.905 1.691 23.901 1.00 78.38 163 SER A N 1
ATOM 1229 C CA . SER A 1 163 ? -14.230 2.771 23.173 1.00 78.38 163 SER A CA 1
ATOM 1230 C C . SER A 1 163 ? -12.706 2.583 23.203 1.00 78.38 163 SER A C 1
ATOM 1232 O O . SER A 1 163 ? -12.123 2.363 24.266 1.00 78.38 163 SER A O 1
ATOM 1234 N N . ARG A 1 164 ? -12.041 2.726 22.043 1.00 66.75 164 ARG A N 1
ATOM 1235 C CA . ARG A 1 164 ? -10.579 2.567 21.888 1.00 66.75 164 ARG A CA 1
ATOM 1236 C C . ARG A 1 164 ? -9.759 3.477 22.804 1.00 66.75 164 ARG A C 1
ATOM 1238 O O . ARG A 1 164 ? -8.615 3.156 23.101 1.00 66.75 164 ARG A O 1
ATOM 1245 N N . LYS A 1 165 ? -10.324 4.606 23.247 1.00 62.16 165 LYS A N 1
ATOM 1246 C CA . LYS A 1 165 ? -9.605 5.737 23.855 1.00 62.16 165 LYS A CA 1
ATOM 1247 C C . LYS A 1 165 ? -8.728 5.385 25.074 1.00 62.16 165 LYS A C 1
ATOM 1249 O O . LYS A 1 165 ? -7.886 6.204 25.424 1.00 62.16 165 LYS A O 1
ATOM 1254 N N . LYS A 1 166 ? -8.896 4.219 25.718 1.00 57.31 166 LYS A N 1
ATOM 1255 C CA . LYS A 1 166 ? -8.126 3.847 26.925 1.00 57.31 166 LYS A CA 1
ATOM 1256 C C . LYS A 1 166 ? -7.697 2.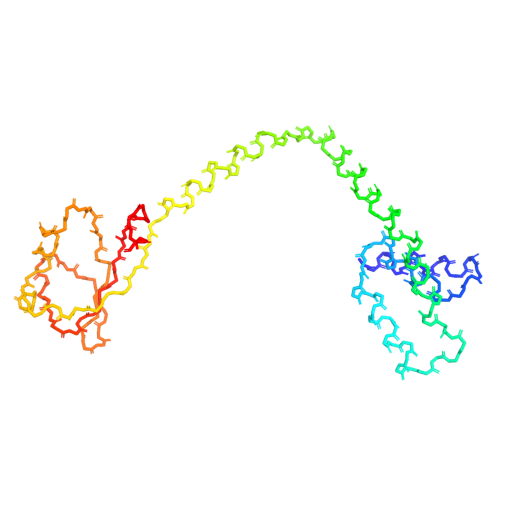381 27.086 1.00 57.31 166 LYS A C 1
ATOM 1258 O O . LYS A 1 166 ? -6.941 2.111 28.006 1.00 57.31 166 LYS A O 1
ATOM 1263 N N . TRP A 1 167 ? -8.097 1.451 26.220 1.00 57.25 167 TRP A N 1
ATOM 1264 C CA . TRP A 1 167 ? -7.749 0.020 26.367 1.00 57.25 167 TRP A CA 1
ATOM 1265 C C . TRP A 1 167 ? -6.400 -0.363 25.716 1.00 57.25 167 TRP A C 1
ATOM 1267 O O . TRP A 1 167 ? -6.167 -1.526 25.415 1.00 57.25 167 TRP A O 1
ATOM 1277 N N . SER A 1 168 ? -5.533 0.621 25.444 1.00 46.41 168 SER A N 1
ATOM 1278 C CA . SER A 1 168 ? -4.238 0.451 24.758 1.00 46.41 168 SER A CA 1
ATOM 1279 C C . SER A 1 168 ? -3.017 0.636 25.678 1.00 46.41 168 SER A C 1
ATOM 1281 O O . SER A 1 168 ? -1.924 0.867 25.163 1.00 46.41 168 SER A O 1
ATOM 1283 N N . ASN A 1 169 ? -3.194 0.562 27.001 1.00 34.31 169 ASN A N 1
ATOM 1284 C CA . ASN A 1 169 ? -2.099 0.568 27.976 1.00 34.31 169 ASN A CA 1
ATOM 1285 C C . ASN A 1 169 ? -2.083 -0.737 28.760 1.00 34.31 169 ASN A C 1
ATOM 1287 O O . ASN A 1 169 ? -3.177 -1.119 29.233 1.00 34.31 169 ASN A O 1
#

Radius of gyration: 30.97 Å; Cα contacts (8 Å, |Δi|>4): 202; chains: 1; bounding box: 50×47×80 Å

Mean predicted aligned error: 12.42 Å